Protein AF-A0A1Y3TBP4-F1 (afdb_monomer_lite)

Radius of gyration: 29.76 Å; chains: 1; bounding box: 60×18×80 Å

Secondary structure (DSSP, 8-state):
---HHHHHHHHHHHHHHHHHS---HHHHHHHHHHHHHHHHHHHHHHHHHHHHHHHHHHHHHHHHHHHHHHHHHHHHHHHHHHHHTT--SSSHHIIIIISHHHHH--SS---------------

Sequence (123 aa):
MYTHNDLASDCDAIRKKIESTDITEETFAEIEESLRALIPKENVVYQQILDLVQQANEMCKLHRAIPATINSVYRDLKIKKLEADGVDLSNSYNRNQKYGSYIEHCLSWAGIPLKVELKKSYR

pLDDT: mean 90.34, std 10.53, range [37.81, 97.5]

Structure (mmCIF, N/CA/C/O backbone):
data_AF-A0A1Y3TBP4-F1
#
_entry.id   AF-A0A1Y3TBP4-F1
#
loop_
_atom_site.group_PDB
_atom_site.id
_atom_site.type_symbol
_atom_site.label_atom_id
_atom_site.label_alt_id
_atom_site.label_comp_id
_atom_site.label_asym_id
_atom_site.label_entity_id
_atom_site.label_seq_id
_atom_site.pdbx_PDB_ins_code
_atom_site.Cartn_x
_atom_site.Cartn_y
_atom_site.Cartn_z
_atom_site.occupancy
_atom_site.B_iso_or_equiv
_atom_site.auth_seq_id
_atom_site.auth_comp_id
_atom_site.auth_asym_id
_atom_site.auth_atom_id
_atom_site.pdbx_PDB_model_num
ATOM 1 N N . MET A 1 1 ? -20.017 -3.289 5.730 1.00 83.00 1 MET A N 1
ATOM 2 C CA . MET A 1 1 ? -18.606 -3.340 6.169 1.00 83.00 1 MET A CA 1
ATOM 3 C C . MET A 1 1 ? -18.500 -2.432 7.373 1.00 83.00 1 MET A C 1
ATOM 5 O O . MET A 1 1 ? -18.974 -1.315 7.260 1.00 83.00 1 MET A O 1
ATOM 9 N N . TYR A 1 2 ? -17.981 -2.917 8.499 1.00 90.81 2 TYR A N 1
ATOM 10 C CA . TYR A 1 2 ? -17.791 -2.089 9.691 1.00 90.81 2 TYR A CA 1
ATOM 11 C C . TYR A 1 2 ? -16.512 -1.261 9.536 1.00 90.81 2 TYR A C 1
ATOM 13 O O . TYR A 1 2 ? -15.493 -1.809 9.114 1.00 90.81 2 TYR A O 1
ATOM 21 N N . THR A 1 3 ? -16.576 0.035 9.813 1.00 93.56 3 THR A N 1
ATOM 22 C CA . THR A 1 3 ? -15.529 1.019 9.519 1.00 93.56 3 THR A CA 1
ATOM 23 C C . THR A 1 3 ? -15.020 1.704 10.786 1.00 93.56 3 THR A C 1
ATOM 25 O O . THR A 1 3 ? -15.611 1.598 11.859 1.00 93.56 3 THR A O 1
ATOM 28 N N . HIS A 1 4 ? -13.938 2.475 10.655 1.00 93.12 4 HIS A N 1
ATOM 29 C CA . HIS A 1 4 ? -13.461 3.357 11.723 1.00 93.12 4 HIS A CA 1
ATOM 30 C C . HIS A 1 4 ? -14.558 4.303 12.246 1.00 93.12 4 HIS A C 1
ATOM 32 O O . HIS A 1 4 ? -14.652 4.524 13.449 1.00 93.12 4 HIS A O 1
ATOM 38 N N . ASN A 1 5 ? -15.400 4.848 11.361 1.00 95.00 5 ASN A N 1
ATOM 39 C CA . ASN A 1 5 ? -16.457 5.778 11.764 1.00 95.00 5 ASN A CA 1
ATOM 40 C C . ASN A 1 5 ? -17.579 5.068 12.525 1.00 95.00 5 ASN A C 1
ATOM 42 O O . ASN A 1 5 ? -18.107 5.633 13.479 1.00 95.00 5 ASN A O 1
ATOM 46 N N . ASP A 1 6 ? -17.887 3.822 12.155 1.00 96.00 6 ASP A N 1
ATOM 47 C CA . ASP A 1 6 ? -18.833 2.996 12.909 1.00 96.00 6 ASP A CA 1
ATOM 48 C C . ASP A 1 6 ? -18.286 2.717 14.320 1.00 96.00 6 ASP A C 1
ATOM 50 O O . ASP A 1 6 ? -18.999 2.894 15.304 1.00 96.00 6 ASP A O 1
ATOM 54 N N . LEU A 1 7 ? -16.988 2.398 14.441 1.00 95.44 7 LEU A N 1
ATOM 55 C CA . LEU A 1 7 ? -16.321 2.209 15.737 1.00 95.44 7 LEU A CA 1
ATOM 56 C C . LEU A 1 7 ? -16.304 3.461 16.603 1.00 95.44 7 LEU A C 1
ATOM 58 O O . LEU A 1 7 ? -16.548 3.365 17.804 1.00 95.44 7 LEU A O 1
ATOM 62 N N . ALA A 1 8 ? -16.032 4.621 16.010 1.00 95.62 8 ALA A N 1
ATOM 63 C CA . ALA A 1 8 ? -16.072 5.891 16.719 1.00 95.62 8 ALA A CA 1
ATOM 64 C C . ALA A 1 8 ? -17.491 6.196 17.223 1.00 95.62 8 ALA A C 1
ATOM 66 O O . ALA A 1 8 ? -17.662 6.567 18.382 1.00 95.62 8 ALA A O 1
ATOM 67 N N . SER A 1 9 ? -18.506 5.961 16.387 1.00 97.06 9 SER A N 1
ATOM 68 C CA . SER A 1 9 ? -19.908 6.161 16.755 1.00 97.06 9 SER A CA 1
ATOM 69 C C . SER A 1 9 ? -20.357 5.227 17.884 1.00 97.06 9 SER A C 1
ATOM 71 O O . SER A 1 9 ? -21.007 5.6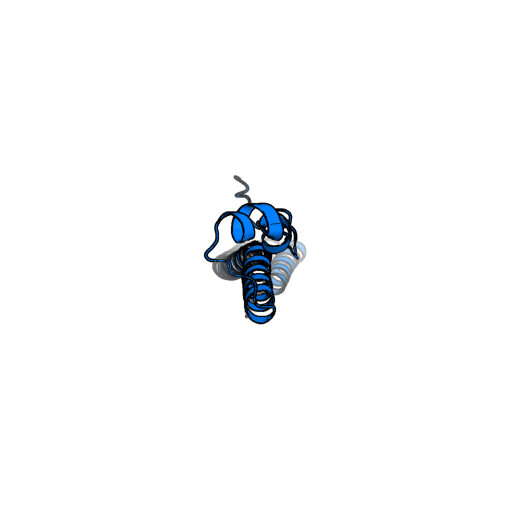82 18.825 1.00 97.06 9 SER A O 1
ATOM 73 N N . ASP A 1 10 ? -19.996 3.942 17.826 1.00 96.75 10 ASP A N 1
ATOM 74 C CA . ASP A 1 10 ? -20.304 2.973 18.885 1.00 96.75 10 ASP A CA 1
ATOM 75 C C . ASP A 1 10 ? -19.614 3.359 20.210 1.00 96.75 10 ASP A C 1
ATOM 77 O O . ASP A 1 10 ? -20.241 3.326 21.272 1.00 96.75 10 ASP A O 1
ATOM 81 N N . CYS A 1 11 ? -18.348 3.797 20.159 1.00 96.19 11 CYS A N 1
ATOM 82 C CA . CYS A 1 11 ? -17.634 4.314 21.333 1.00 96.19 11 CYS A CA 1
ATOM 83 C C . CYS A 1 11 ? -18.333 5.543 21.937 1.00 96.19 11 CYS A C 1
ATOM 85 O O . CYS A 1 11 ? -18.515 5.616 23.154 1.00 96.19 11 CYS A O 1
ATOM 87 N N . ASP A 1 12 ? -18.745 6.498 21.101 1.00 97.50 12 ASP A N 1
ATOM 88 C CA . ASP A 1 12 ? -19.434 7.712 21.544 1.00 97.50 12 ASP A CA 1
ATOM 89 C C . ASP A 1 12 ? -20.811 7.409 22.146 1.00 97.50 12 ASP A C 1
ATOM 91 O O . ASP A 1 12 ? -21.222 8.060 23.109 1.00 97.50 12 ASP A O 1
ATOM 95 N N . ALA A 1 13 ? -21.525 6.409 21.625 1.00 96.25 13 ALA A N 1
ATOM 96 C CA . ALA A 1 13 ? -22.794 5.963 22.189 1.00 96.25 13 ALA A CA 1
ATOM 97 C C . ALA A 1 13 ? -22.615 5.391 23.605 1.00 96.25 13 ALA A C 1
ATOM 99 O O . ALA A 1 13 ? -23.356 5.770 24.515 1.00 96.25 13 ALA A O 1
ATOM 100 N N . ILE A 1 14 ? -21.600 4.544 23.817 1.00 95.94 14 ILE A N 1
ATOM 101 C CA . ILE A 1 14 ? -21.267 4.022 25.153 1.00 95.94 14 ILE A CA 1
ATOM 102 C C . ILE A 1 14 ? -20.870 5.167 26.090 1.00 95.94 14 ILE A C 1
ATOM 104 O O . ILE A 1 14 ? -21.344 5.224 27.225 1.00 95.94 14 ILE A O 1
ATOM 108 N N . ARG A 1 15 ? -20.060 6.120 25.612 1.00 96.50 15 ARG A N 1
ATOM 109 C CA . ARG A 1 15 ? -19.654 7.296 26.394 1.00 96.50 15 ARG A CA 1
ATOM 110 C C . ARG A 1 15 ? -20.855 8.117 26.860 1.00 96.50 15 ARG A C 1
ATOM 112 O O . ARG A 1 15 ? -20.965 8.415 28.044 1.00 96.50 15 ARG A O 1
ATOM 119 N N . LYS A 1 16 ? -21.793 8.404 25.956 1.00 96.00 16 LYS A N 1
ATOM 120 C CA . LYS A 1 16 ? -23.042 9.100 26.294 1.00 96.00 16 LYS A CA 1
ATOM 121 C C . LYS A 1 16 ? -23.891 8.309 27.286 1.00 96.00 16 LYS A C 1
ATOM 123 O O . LYS A 1 16 ? -24.490 8.916 28.168 1.00 96.00 16 LYS A O 1
ATOM 128 N N . LYS A 1 17 ? -23.943 6.974 27.179 1.00 93.62 17 LYS A N 1
ATOM 129 C CA . LYS A 1 17 ? -24.659 6.120 28.146 1.00 93.62 17 LYS A CA 1
ATOM 130 C C . LYS A 1 17 ? -24.059 6.254 29.550 1.00 93.62 17 LYS A C 1
ATOM 132 O O . LYS A 1 17 ? -24.816 6.427 30.498 1.00 93.62 17 LYS A O 1
ATOM 137 N N . ILE A 1 18 ? -22.729 6.259 29.670 1.00 94.50 18 ILE A N 1
ATOM 138 C CA . ILE A 1 18 ? -22.022 6.491 30.943 1.00 94.50 18 ILE A CA 1
ATOM 139 C C . ILE A 1 18 ? -22.350 7.878 31.515 1.00 94.50 18 ILE A C 1
ATOM 141 O O . ILE A 1 18 ? -22.607 8.005 32.704 1.00 94.50 18 ILE A O 1
ATOM 145 N N . GLU A 1 19 ? -22.359 8.919 30.679 1.00 95.12 19 GLU A N 1
ATOM 146 C CA . GLU A 1 19 ? -22.609 10.303 31.118 1.00 95.12 19 GLU A CA 1
ATOM 147 C C . GLU A 1 19 ? -24.068 10.571 31.525 1.00 95.12 19 GLU A C 1
ATOM 149 O O . GLU A 1 19 ? -24.330 11.497 32.289 1.00 95.12 19 GLU A O 1
ATOM 154 N N . SER A 1 20 ? -25.019 9.794 31.000 1.00 92.62 20 SER A N 1
ATOM 155 C CA . SER A 1 20 ? -26.462 10.026 31.170 1.00 92.62 20 SER A CA 1
ATOM 156 C C . SER A 1 20 ? -27.158 9.059 32.130 1.00 92.62 20 SER A C 1
ATOM 158 O O . SER A 1 20 ? -28.363 9.198 32.342 1.00 92.62 20 SER A O 1
ATOM 160 N N . THR A 1 21 ? -26.432 8.100 32.712 1.00 90.88 21 THR A N 1
ATOM 161 C CA . THR A 1 21 ? -27.010 7.040 33.553 1.00 90.88 21 THR A CA 1
ATOM 162 C C . THR A 1 21 ? -26.278 6.941 34.888 1.00 90.88 21 THR A C 1
ATOM 164 O O . THR A 1 21 ? -25.049 6.947 34.918 1.00 90.88 21 THR A O 1
ATOM 167 N N . ASP A 1 22 ? -27.020 6.773 35.985 1.00 93.62 22 ASP A N 1
ATOM 168 C CA . ASP A 1 22 ? -26.426 6.408 37.272 1.00 93.62 22 ASP A CA 1
ATOM 169 C C . ASP A 1 22 ? -25.805 5.003 37.192 1.00 93.62 22 ASP A C 1
ATOM 171 O O . ASP A 1 22 ? -26.417 4.040 36.710 1.00 93.62 22 ASP A O 1
ATOM 175 N N . ILE A 1 23 ? -24.560 4.879 37.654 1.00 92.94 23 ILE A N 1
ATOM 176 C CA . ILE A 1 23 ? -23.820 3.618 37.591 1.00 92.94 23 ILE A CA 1
ATOM 177 C C . ILE A 1 23 ? -24.227 2.738 38.773 1.00 92.94 23 ILE A C 1
ATOM 179 O O . ILE A 1 23 ? -23.849 2.972 39.919 1.00 92.94 23 ILE A O 1
ATOM 183 N N . THR A 1 24 ? -25.018 1.724 38.451 1.00 95.38 24 THR A N 1
ATOM 184 C CA . THR A 1 24 ? -25.410 0.603 39.304 1.00 95.38 24 THR A CA 1
ATOM 185 C C . THR A 1 24 ? -24.717 -0.655 38.794 1.00 95.38 24 THR A C 1
ATOM 187 O O . THR A 1 24 ? -24.160 -0.660 37.695 1.00 95.38 24 THR A O 1
ATOM 190 N N . GLU A 1 25 ? -24.799 -1.750 39.539 1.00 95.44 25 GLU A N 1
ATOM 191 C CA . GLU A 1 25 ? -24.153 -3.000 39.133 1.00 95.44 25 GLU A CA 1
ATOM 192 C C . GLU A 1 25 ? -24.739 -3.595 37.847 1.00 95.44 25 GLU A C 1
ATOM 194 O O . GLU A 1 25 ? -24.007 -4.144 37.024 1.00 95.44 25 GLU A O 1
ATOM 199 N N . GLU A 1 26 ? -26.043 -3.416 37.626 1.00 93.94 26 GLU A N 1
ATOM 200 C CA . GLU A 1 26 ? -26.710 -3.828 36.388 1.00 93.94 26 GLU A CA 1
ATOM 201 C C . GLU A 1 26 ? -26.244 -2.973 35.202 1.00 93.94 26 GLU A C 1
ATOM 203 O O . GLU A 1 26 ? -25.802 -3.506 34.183 1.00 93.94 26 GLU A O 1
ATOM 208 N N . THR A 1 27 ? -26.257 -1.641 35.346 1.00 94.50 27 THR A N 1
ATOM 209 C CA . THR A 1 27 ? -25.836 -0.738 34.263 1.00 94.50 27 THR A CA 1
ATOM 210 C C . THR A 1 27 ? -24.340 -0.847 33.969 1.00 94.50 27 THR A C 1
ATOM 212 O O . THR A 1 27 ? -23.937 -0.726 32.809 1.00 94.50 27 THR A O 1
ATOM 215 N N . PHE A 1 28 ?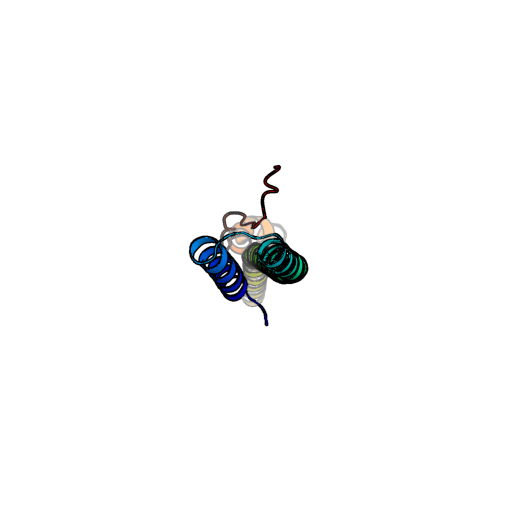 -23.516 -1.151 34.977 1.00 95.75 28 PHE A N 1
ATOM 216 C CA . PHE A 1 28 ? -22.104 -1.478 34.799 1.00 95.75 28 PHE A CA 1
ATOM 217 C C . PHE A 1 28 ? -21.919 -2.741 33.949 1.00 95.75 28 PHE A C 1
ATOM 219 O O . PHE A 1 28 ? -21.188 -2.693 32.958 1.00 95.75 28 PHE A O 1
ATOM 226 N N . ALA A 1 29 ? -22.601 -3.841 34.286 1.00 96.25 29 ALA A N 1
ATOM 227 C CA . ALA A 1 29 ? -22.487 -5.104 33.555 1.00 96.25 29 ALA A CA 1
ATOM 228 C C . ALA A 1 29 ? -22.892 -4.959 32.076 1.00 96.25 29 ALA A C 1
ATOM 230 O O . ALA A 1 29 ? -22.192 -5.448 31.189 1.00 96.25 29 ALA A O 1
ATOM 231 N N . GLU A 1 30 ? -23.965 -4.214 31.790 1.00 95.56 30 GLU A N 1
ATOM 232 C CA . GLU A 1 30 ? -24.393 -3.926 30.414 1.00 95.56 30 GLU A CA 1
ATOM 233 C C . GLU A 1 30 ? -23.360 -3.113 29.616 1.00 95.56 30 GLU A C 1
ATOM 235 O O . GLU A 1 30 ? -23.131 -3.353 28.424 1.00 95.56 30 GLU A O 1
ATOM 240 N N . ILE A 1 31 ? -22.755 -2.101 30.248 1.00 95.56 31 ILE A N 1
ATOM 241 C CA . ILE A 1 31 ? -21.720 -1.272 29.618 1.00 95.56 31 ILE A CA 1
ATOM 242 C C . ILE A 1 31 ? -20.461 -2.107 29.379 1.00 95.56 31 ILE A C 1
ATOM 244 O O . ILE A 1 31 ? -19.858 -2.007 28.309 1.00 95.56 31 ILE A O 1
ATOM 248 N N . GLU A 1 32 ? -20.088 -2.966 30.328 1.00 96.44 32 GLU A N 1
ATOM 249 C CA . GLU A 1 32 ? -18.955 -3.874 30.180 1.00 96.44 32 GLU A CA 1
ATOM 250 C C . GLU A 1 32 ? -19.164 -4.849 29.014 1.00 96.44 32 GLU A C 1
ATOM 252 O O . GLU A 1 32 ? -18.269 -5.021 28.183 1.00 96.44 32 GLU A O 1
ATOM 257 N N . GLU A 1 33 ? -20.351 -5.446 28.892 1.00 96.44 33 GLU A N 1
ATOM 258 C CA . GLU A 1 33 ? -20.693 -6.316 27.764 1.00 96.44 33 GLU A CA 1
ATOM 259 C C . GLU A 1 33 ? -20.625 -5.562 26.427 1.00 96.44 33 GLU A C 1
ATOM 261 O O . GLU A 1 33 ? -20.026 -6.048 25.463 1.00 96.44 33 GLU A O 1
ATOM 266 N N . SER A 1 34 ? -21.149 -4.332 26.390 1.00 95.81 34 SER A N 1
ATOM 267 C CA . SER A 1 34 ? -21.095 -3.466 25.206 1.00 95.81 34 SER A CA 1
ATOM 268 C C . SER A 1 34 ? -19.653 -3.156 24.790 1.00 95.81 34 SER A C 1
ATOM 270 O O . SER A 1 34 ? -19.318 -3.234 23.609 1.00 95.81 34 SER A O 1
ATOM 272 N N . LEU A 1 35 ? -18.775 -2.858 25.753 1.00 95.62 35 LEU A N 1
ATOM 273 C CA . LEU A 1 35 ? -17.348 -2.626 25.513 1.00 95.62 35 LEU A CA 1
ATOM 274 C C . LEU A 1 35 ? -16.644 -3.891 25.012 1.00 95.62 35 LEU A C 1
ATOM 276 O O . LEU A 1 35 ? -15.867 -3.827 24.057 1.00 95.62 35 LEU A O 1
ATOM 280 N N . ARG A 1 36 ? -16.937 -5.057 25.601 1.00 96.31 36 ARG A N 1
ATOM 281 C CA . ARG A 1 36 ? -16.388 -6.344 25.144 1.00 96.31 36 ARG A CA 1
ATOM 282 C C . ARG A 1 36 ? -16.804 -6.654 23.706 1.00 96.31 36 ARG A C 1
ATOM 284 O O . ARG A 1 36 ? -15.984 -7.149 22.934 1.00 96.31 36 ARG A O 1
ATOM 291 N N . ALA A 1 37 ? -18.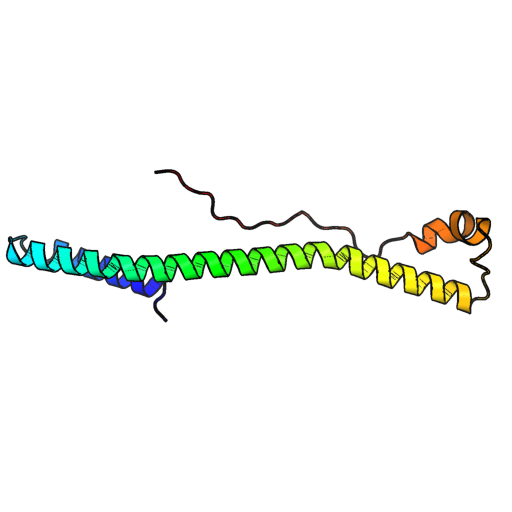027 -6.300 23.315 1.00 95.62 37 ALA A N 1
ATOM 292 C CA . ALA A 1 37 ? -18.505 -6.454 21.943 1.00 95.62 37 ALA A CA 1
ATOM 293 C C . ALA A 1 37 ? -17.774 -5.549 20.927 1.00 95.62 37 ALA A C 1
ATOM 295 O O . ALA A 1 37 ? -17.810 -5.835 19.726 1.00 95.62 37 ALA A O 1
ATOM 296 N N . LEU A 1 38 ? -17.078 -4.491 21.369 1.00 95.75 38 LEU A N 1
ATOM 297 C CA . LEU A 1 38 ? -16.256 -3.650 20.489 1.00 95.75 38 LEU A CA 1
ATOM 298 C C . LEU A 1 38 ? -14.907 -4.274 20.135 1.00 95.75 38 LEU A C 1
ATOM 300 O O . LEU A 1 38 ? -14.384 -3.972 19.069 1.00 95.75 38 LEU A O 1
ATOM 304 N N . ILE A 1 39 ? -14.361 -5.169 20.960 1.00 93.88 39 ILE A N 1
ATOM 305 C CA . ILE A 1 39 ? -13.055 -5.811 20.719 1.00 93.88 39 ILE A CA 1
ATOM 306 C C . ILE A 1 39 ? -12.981 -6.493 19.338 1.00 93.88 39 ILE A C 1
ATOM 308 O O . ILE A 1 39 ? -12.076 -6.180 18.563 1.00 93.88 39 ILE A O 1
ATOM 312 N N . PRO A 1 40 ? -13.909 -7.395 18.958 1.00 94.88 40 PRO A N 1
ATOM 313 C CA . PRO A 1 40 ? -13.851 -8.015 17.635 1.00 94.88 40 PRO A CA 1
ATOM 314 C C . PRO A 1 40 ? -14.047 -6.999 16.500 1.00 94.88 40 PRO A C 1
ATOM 316 O O . PRO A 1 40 ? -13.465 -7.158 15.429 1.00 94.88 40 PRO A O 1
ATOM 319 N N . LYS A 1 41 ? -14.838 -5.944 16.728 1.00 95.50 41 LYS A N 1
ATOM 320 C CA . LYS A 1 41 ? -15.090 -4.880 15.749 1.00 95.50 41 LYS A CA 1
ATOM 321 C C . LYS A 1 41 ? -13.854 -3.997 15.527 1.00 95.50 41 LYS A C 1
ATOM 323 O O . LYS A 1 41 ? -13.552 -3.648 14.389 1.00 95.50 41 LYS A O 1
ATOM 328 N N . GLU A 1 42 ? -13.122 -3.677 16.591 1.00 94.94 42 GLU A N 1
ATOM 329 C CA . GLU A 1 42 ? -11.837 -2.974 16.539 1.00 94.94 42 GLU A CA 1
ATOM 330 C C . GLU A 1 42 ? -10.815 -3.767 15.730 1.00 94.94 42 GLU A C 1
ATOM 332 O O . GLU A 1 42 ? -10.206 -3.211 14.817 1.00 94.94 42 GLU A O 1
ATOM 337 N N . ASN A 1 43 ? -10.734 -5.081 15.948 1.00 93.88 43 ASN A N 1
ATOM 338 C CA . ASN A 1 43 ? -9.840 -5.933 15.174 1.00 93.88 43 ASN A CA 1
ATOM 339 C C . ASN A 1 43 ? -10.198 -5.936 13.674 1.00 93.88 43 ASN A C 1
ATOM 341 O O . ASN A 1 43 ? -9.307 -5.894 12.830 1.00 93.88 43 ASN A O 1
ATOM 345 N N . VAL A 1 44 ? -11.489 -5.910 13.311 1.00 95.12 44 VAL A N 1
ATOM 346 C CA . VAL A 1 44 ? -11.911 -5.764 11.901 1.00 95.12 44 VAL A CA 1
ATOM 347 C C . VAL A 1 44 ? -11.385 -4.460 11.295 1.00 95.12 44 VAL A C 1
ATOM 349 O O . VAL A 1 44 ? -10.840 -4.478 10.192 1.00 95.12 44 VAL A O 1
ATOM 352 N N . VAL A 1 45 ? -11.509 -3.338 12.009 1.00 94.62 45 VAL A N 1
ATOM 353 C CA . VAL A 1 45 ? -10.973 -2.044 11.554 1.00 94.62 45 VAL A CA 1
ATOM 354 C C . VAL A 1 45 ? -9.446 -2.095 11.457 1.00 94.62 45 VAL A C 1
ATOM 356 O O . VAL A 1 45 ? -8.875 -1.616 10.479 1.00 94.62 45 VAL A O 1
ATOM 359 N N . TYR A 1 46 ? -8.773 -2.720 12.422 1.00 92.81 46 TYR A N 1
ATOM 360 C CA . TYR A 1 46 ? -7.323 -2.877 12.412 1.00 92.81 46 TYR A CA 1
ATOM 361 C C . TYR A 1 46 ? -6.828 -3.681 11.200 1.00 92.81 46 TYR A C 1
ATOM 363 O O . TYR A 1 46 ? -5.890 -3.251 10.527 1.00 92.81 46 TYR A O 1
ATOM 371 N N . GLN A 1 47 ? -7.486 -4.794 10.861 1.00 93.62 47 GLN A N 1
ATOM 372 C CA . GLN A 1 47 ? -7.152 -5.569 9.659 1.00 93.62 47 GLN A CA 1
ATOM 373 C C . GLN A 1 47 ? -7.326 -4.743 8.380 1.00 93.62 47 GLN A C 1
ATOM 375 O O . GLN A 1 47 ? -6.443 -4.746 7.528 1.00 93.62 47 GLN A O 1
ATOM 380 N N . GLN A 1 48 ? -8.397 -3.951 8.275 1.00 93.81 48 GLN A N 1
ATOM 381 C CA . GLN A 1 48 ? -8.583 -3.053 7.128 1.00 93.81 48 GLN A CA 1
ATOM 382 C C . GLN A 1 48 ? -7.439 -2.036 6.999 1.00 93.81 48 GLN A C 1
ATOM 384 O O . GLN A 1 48 ? -6.990 -1.745 5.891 1.00 93.81 48 GLN A O 1
ATOM 389 N N . ILE A 1 49 ? -6.937 -1.502 8.117 1.00 92.06 49 ILE A N 1
ATOM 390 C CA . ILE A 1 49 ? -5.783 -0.593 8.110 1.00 92.06 49 ILE A CA 1
ATOM 391 C C . ILE A 1 49 ? -4.530 -1.323 7.610 1.00 92.06 49 ILE A C 1
ATOM 393 O O . ILE A 1 49 ? -3.789 -0.766 6.797 1.00 92.06 49 ILE A O 1
ATOM 397 N N . LEU A 1 50 ? -4.287 -2.556 8.065 1.00 92.50 50 LEU A N 1
ATOM 398 C CA . LEU A 1 50 ? -3.157 -3.361 7.594 1.00 92.50 50 LEU A CA 1
ATOM 399 C C . LEU A 1 50 ? -3.228 -3.613 6.085 1.00 92.50 50 LEU A C 1
ATOM 401 O O . LEU A 1 50 ? -2.228 -3.413 5.392 1.00 92.50 50 LEU A O 1
ATOM 405 N N . ASP A 1 51 ? -4.405 -3.965 5.570 1.00 94.06 51 ASP A N 1
ATOM 406 C CA . ASP A 1 51 ? -4.623 -4.187 4.141 1.00 94.06 51 ASP A CA 1
ATOM 407 C C . ASP A 1 51 ? -4.355 -2.917 3.323 1.00 94.06 51 ASP A C 1
ATOM 409 O O . ASP A 1 51 ? -3.673 -2.963 2.297 1.00 94.06 51 ASP A O 1
ATOM 413 N N . LEU A 1 52 ? -4.826 -1.756 3.793 1.00 93.94 52 LEU A N 1
ATOM 414 C CA . LEU A 1 52 ? -4.560 -0.469 3.143 1.00 93.94 52 LEU A CA 1
ATOM 415 C C . LEU A 1 52 ? -3.066 -0.126 3.135 1.00 93.94 52 LEU A C 1
ATOM 417 O O . LEU A 1 52 ? -2.541 0.352 2.128 1.00 93.94 52 LEU A O 1
ATOM 421 N N . VAL A 1 53 ? -2.360 -0.386 4.236 1.00 93.69 53 VAL A N 1
ATOM 422 C CA . VAL A 1 53 ? -0.910 -0.168 4.335 1.00 93.69 53 VAL A CA 1
ATOM 423 C C . VAL A 1 53 ? -0.154 -1.098 3.385 1.00 93.69 53 VAL A C 1
ATOM 425 O O . VAL A 1 53 ? 0.800 -0.666 2.733 1.00 93.69 53 VAL A O 1
ATOM 428 N N . GLN A 1 54 ? -0.587 -2.352 3.254 1.00 93.31 54 GLN A N 1
ATOM 429 C CA . GLN A 1 54 ? -0.013 -3.296 2.301 1.00 93.31 54 GLN A CA 1
ATOM 430 C C . GLN A 1 54 ? -0.206 -2.818 0.855 1.00 93.31 54 GLN A C 1
ATOM 432 O O . GLN A 1 54 ? 0.775 -2.712 0.116 1.00 93.31 54 GLN A O 1
ATOM 437 N N . GLN A 1 55 ? -1.431 -2.442 0.478 1.00 94.81 55 GLN A N 1
ATOM 438 C CA . GLN A 1 55 ? -1.734 -1.903 -0.854 1.00 94.81 55 GLN A CA 1
ATOM 439 C C . GLN A 1 55 ? -0.913 -0.640 -1.153 1.00 94.81 55 GLN A C 1
ATOM 441 O O . GLN A 1 55 ? -0.320 -0.505 -2.225 1.00 94.81 55 GLN A O 1
ATOM 446 N N . ALA A 1 56 ? -0.803 0.276 -0.186 1.00 94.38 56 ALA A N 1
ATOM 447 C CA . ALA A 1 56 ? 0.016 1.477 -0.324 1.00 94.38 56 ALA A CA 1
ATOM 448 C C . ALA A 1 56 ? 1.502 1.147 -0.543 1.00 94.38 56 ALA A C 1
ATOM 450 O O . ALA A 1 56 ? 2.163 1.765 -1.383 1.00 94.38 56 ALA A O 1
ATOM 451 N N . ASN A 1 57 ? 2.037 0.150 0.165 1.00 92.56 57 ASN A N 1
ATOM 452 C CA . ASN A 1 57 ? 3.412 -0.305 -0.030 1.00 92.56 57 ASN A CA 1
ATOM 453 C C . ASN A 1 57 ? 3.644 -0.944 -1.400 1.00 92.56 57 ASN A C 1
ATOM 455 O O . ASN A 1 57 ? 4.705 -0.741 -1.994 1.00 92.56 57 ASN A O 1
ATOM 459 N N . GLU A 1 58 ? 2.683 -1.701 -1.919 1.00 92.44 58 GLU A N 1
ATOM 460 C CA . GLU A 1 58 ? 2.751 -2.271 -3.267 1.00 92.44 58 GLU A CA 1
ATOM 461 C C . GLU A 1 58 ? 2.762 -1.176 -4.333 1.00 92.44 58 GLU A C 1
ATOM 463 O O . GLU A 1 58 ? 3.632 -1.181 -5.207 1.00 92.44 58 GLU A O 1
ATOM 468 N N . MET A 1 59 ? 1.902 -0.164 -4.198 1.00 91.69 59 MET A N 1
ATOM 469 C CA . MET A 1 59 ? 1.936 1.017 -5.064 1.00 91.69 59 MET A CA 1
ATOM 470 C C . MET A 1 59 ? 3.278 1.757 -4.981 1.00 91.69 59 MET A C 1
ATOM 472 O O . MET A 1 59 ? 3.838 2.135 -6.012 1.00 91.69 59 MET A O 1
ATOM 476 N N . CYS A 1 60 ? 3.857 1.907 -3.785 1.00 90.62 60 CYS A N 1
ATOM 477 C CA . CYS A 1 60 ? 5.188 2.498 -3.633 1.00 90.62 60 CYS A CA 1
ATOM 478 C C . CYS A 1 60 ? 6.274 1.683 -4.355 1.00 90.62 60 CYS A C 1
ATOM 480 O O . CYS A 1 60 ? 7.175 2.263 -4.964 1.00 90.62 60 CYS A O 1
ATO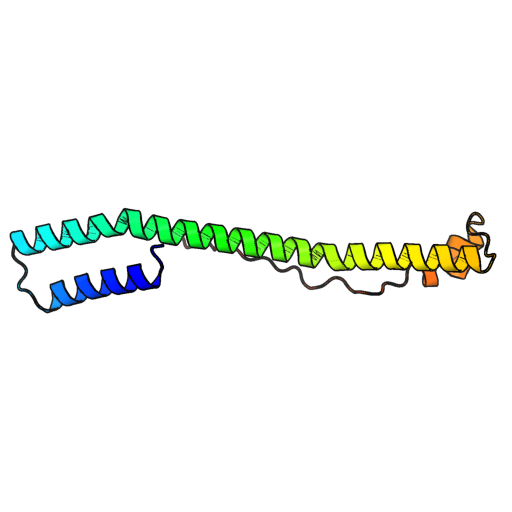M 482 N N . LYS A 1 61 ? 6.211 0.344 -4.312 1.00 88.94 61 LYS A N 1
ATOM 483 C CA . LYS A 1 61 ? 7.148 -0.528 -5.043 1.00 88.94 61 LYS A CA 1
ATOM 484 C C . LYS A 1 61 ? 6.997 -0.356 -6.553 1.00 88.94 61 LYS A C 1
ATOM 486 O O . LYS A 1 61 ? 8.005 -0.203 -7.240 1.00 88.94 61 LYS A O 1
ATOM 491 N N . LEU A 1 62 ? 5.761 -0.326 -7.054 1.00 88.75 62 LEU A N 1
ATOM 492 C CA . LEU A 1 62 ? 5.480 -0.094 -8.472 1.00 88.75 62 LEU A CA 1
ATOM 493 C C . LEU A 1 62 ? 6.025 1.261 -8.931 1.00 88.75 62 LEU A C 1
ATOM 495 O O . LEU A 1 62 ? 6.743 1.325 -9.926 1.00 88.75 62 LEU A O 1
ATOM 499 N N . HIS A 1 63 ? 5.780 2.325 -8.163 1.00 87.56 63 HIS A N 1
ATOM 500 C CA . HIS A 1 63 ? 6.305 3.656 -8.462 1.00 87.56 63 HIS A CA 1
ATOM 501 C C . HIS A 1 63 ? 7.835 3.667 -8.617 1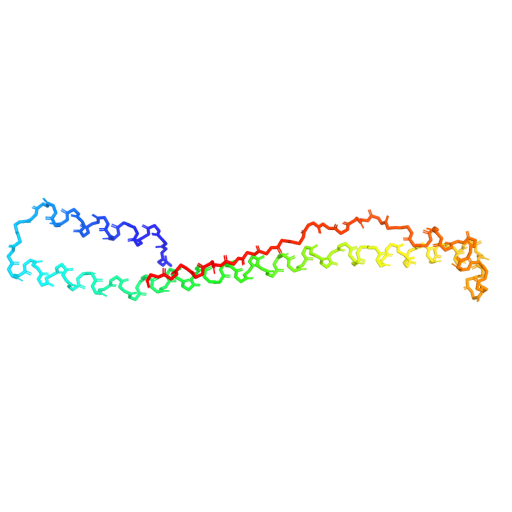.00 87.56 63 HIS A C 1
ATOM 503 O O . HIS A 1 63 ? 8.358 4.317 -9.518 1.00 87.56 63 HIS A O 1
ATOM 509 N N . ARG A 1 64 ? 8.561 2.897 -7.794 1.00 85.88 64 ARG A N 1
ATOM 510 C CA . ARG A 1 64 ? 10.026 2.763 -7.901 1.00 85.88 64 ARG A CA 1
ATOM 511 C C . ARG A 1 64 ? 10.475 2.004 -9.154 1.00 85.88 64 ARG A C 1
ATOM 513 O O . ARG A 1 64 ? 11.540 2.302 -9.686 1.00 85.88 64 ARG A O 1
ATOM 520 N N . ALA A 1 65 ? 9.697 1.027 -9.615 1.00 88.50 65 ALA A N 1
ATOM 521 C CA . ALA A 1 65 ? 10.044 0.197 -10.770 1.00 88.50 65 ALA A CA 1
ATOM 522 C C . ALA A 1 65 ? 9.765 0.882 -12.122 1.00 88.50 65 ALA A C 1
ATOM 524 O O . ALA A 1 65 ? 10.425 0.579 -13.122 1.00 88.50 65 ALA A O 1
ATOM 525 N N . ILE A 1 66 ? 8.812 1.820 -12.162 1.00 90.00 66 ILE A N 1
ATOM 526 C CA . ILE A 1 66 ? 8.392 2.511 -13.390 1.00 90.00 66 ILE A CA 1
ATOM 527 C C . ILE A 1 66 ? 9.554 3.259 -14.078 1.00 90.00 66 ILE A C 1
ATOM 529 O O . ILE A 1 66 ? 9.770 2.994 -15.260 1.00 90.00 66 ILE A O 1
ATOM 533 N N . PRO A 1 67 ? 10.352 4.115 -13.401 1.00 90.69 67 PRO A N 1
ATOM 534 C CA . PRO A 1 67 ? 11.487 4.806 -14.024 1.00 90.69 67 PRO A CA 1
ATOM 535 C C . PRO A 1 67 ? 12.485 3.870 -14.707 1.00 90.69 67 PRO A C 1
ATOM 537 O O . PRO A 1 67 ? 12.891 4.110 -15.842 1.00 90.69 67 PRO A O 1
ATOM 540 N N . ALA A 1 68 ? 12.849 2.771 -14.039 1.00 89.12 68 ALA A N 1
ATOM 541 C CA . ALA A 1 68 ? 13.770 1.781 -14.593 1.00 89.12 68 ALA A CA 1
ATOM 542 C C . ALA A 1 68 ? 13.191 1.125 -15.855 1.00 89.12 68 ALA A C 1
ATOM 544 O O . ALA A 1 68 ? 13.885 0.999 -16.863 1.00 89.12 68 ALA A O 1
ATOM 545 N N . THR A 1 69 ? 11.901 0.782 -15.822 1.00 92.56 69 THR A N 1
ATOM 546 C CA . THR A 1 69 ? 11.188 0.198 -16.966 1.00 92.56 69 THR A CA 1
ATOM 547 C C . THR A 1 69 ? 11.128 1.175 -18.142 1.00 92.56 69 THR A C 1
ATOM 549 O O . THR A 1 69 ? 11.499 0.814 -19.256 1.00 92.56 69 THR A O 1
ATOM 552 N N . ILE A 1 70 ? 10.733 2.430 -17.896 1.00 92.75 70 ILE A N 1
ATOM 553 C CA . ILE A 1 70 ? 10.682 3.488 -18.917 1.00 92.75 70 ILE A CA 1
ATOM 554 C C . ILE A 1 70 ? 12.058 3.682 -19.555 1.00 92.75 70 ILE A C 1
ATOM 556 O O . ILE A 1 70 ? 12.168 3.710 -20.779 1.00 92.75 70 ILE A O 1
ATOM 560 N N . ASN A 1 71 ? 13.111 3.793 -18.744 1.00 93.06 71 ASN A N 1
ATOM 561 C CA . ASN A 1 71 ? 14.464 4.002 -19.250 1.00 93.06 71 ASN A CA 1
ATOM 562 C C . ASN A 1 71 ? 14.974 2.802 -20.051 1.00 93.06 71 ASN A C 1
ATOM 564 O O . ASN A 1 71 ? 15.620 3.007 -21.074 1.00 93.06 71 ASN A O 1
ATOM 568 N N . SER A 1 72 ? 14.649 1.573 -19.639 1.00 93.25 72 SER A N 1
ATOM 569 C CA . SER A 1 72 ? 14.987 0.368 -20.405 1.00 93.25 72 SER A CA 1
ATOM 570 C C . SER A 1 72 ? 14.320 0.379 -21.779 1.00 93.25 72 SER A C 1
ATOM 572 O O . SER A 1 72 ? 15.002 0.264 -22.792 1.00 93.25 72 SER A O 1
ATOM 574 N N . VAL A 1 73 ? 13.002 0.602 -21.831 1.00 94.94 73 VAL A N 1
ATOM 575 C CA . VAL A 1 73 ? 12.255 0.662 -23.099 1.00 94.94 73 VAL A CA 1
ATOM 576 C C . VAL A 1 73 ? 12.763 1.804 -23.984 1.00 94.94 73 VAL A C 1
ATOM 578 O O . VAL A 1 73 ? 12.896 1.649 -25.197 1.00 94.94 73 VAL A O 1
ATOM 581 N N . TYR A 1 74 ? 13.089 2.955 -23.393 1.00 95.00 74 TYR A N 1
ATOM 582 C CA . TYR A 1 74 ? 13.633 4.094 -24.129 1.00 95.00 74 TYR A CA 1
ATOM 583 C C . TYR A 1 74 ? 15.031 3.816 -24.696 1.00 95.00 74 TYR A C 1
ATOM 585 O O . TYR A 1 74 ? 15.332 4.213 -25.822 1.00 95.00 74 TYR A O 1
ATOM 593 N N . ARG A 1 75 ? 15.875 3.096 -23.951 1.00 94.81 75 ARG A N 1
ATOM 594 C CA . ARG A 1 75 ? 17.184 2.627 -24.419 1.00 94.81 75 ARG A CA 1
ATOM 595 C C . ARG A 1 75 ? 17.035 1.677 -25.606 1.00 94.81 75 ARG A C 1
ATOM 597 O O . ARG A 1 75 ? 17.699 1.876 -26.622 1.00 94.81 75 ARG A O 1
ATOM 604 N N . ASP A 1 76 ? 16.118 0.717 -25.519 1.00 96.00 76 ASP A N 1
ATOM 605 C CA . ASP A 1 76 ? 15.840 -0.229 -26.607 1.00 96.00 76 ASP A CA 1
ATOM 606 C C . ASP A 1 76 ? 15.329 0.488 -27.865 1.00 96.00 76 ASP A C 1
ATOM 608 O O . ASP A 1 76 ? 15.757 0.184 -28.980 1.00 96.00 76 ASP A O 1
ATOM 612 N N . LEU A 1 77 ? 14.466 1.497 -27.699 1.00 95.44 77 LEU A N 1
ATOM 613 C CA . LEU A 1 77 ? 13.995 2.342 -28.799 1.00 95.44 77 LEU A CA 1
ATOM 614 C C . LEU A 1 77 ? 15.155 3.063 -29.501 1.00 95.44 77 LEU A C 1
ATOM 616 O O . LEU A 1 77 ? 15.213 3.100 -30.730 1.00 95.44 77 LEU A O 1
ATOM 620 N N . LYS A 1 78 ? 16.086 3.632 -28.730 1.00 94.88 78 LYS A N 1
ATOM 621 C CA . LYS A 1 78 ? 17.265 4.325 -29.268 1.00 94.88 78 LYS A CA 1
ATOM 622 C C . LYS A 1 78 ? 18.200 3.390 -30.022 1.00 94.88 78 LYS A C 1
ATOM 624 O O . LYS A 1 78 ? 18.704 3.774 -31.073 1.00 94.88 78 LYS A O 1
ATOM 629 N N . ILE A 1 79 ? 18.409 2.180 -29.506 1.00 95.38 79 ILE A N 1
ATOM 630 C CA . ILE A 1 79 ? 19.195 1.135 -30.172 1.00 95.38 79 ILE A CA 1
ATOM 631 C C . ILE A 1 79 ? 18.562 0.797 -31.524 1.00 95.38 79 ILE A C 1
ATOM 633 O O . ILE A 1 79 ? 19.224 0.942 -32.548 1.00 95.38 79 ILE A O 1
ATOM 637 N N . LYS A 1 80 ? 17.262 0.470 -31.545 1.00 96.50 80 LYS A N 1
ATOM 638 C CA . LYS A 1 80 ? 16.546 0.149 -32.790 1.00 96.50 80 LYS A CA 1
ATOM 639 C C . LYS A 1 80 ? 16.583 1.281 -33.810 1.00 96.50 80 LYS A C 1
ATOM 641 O O . LYS A 1 80 ? 16.662 1.026 -35.007 1.00 96.50 80 LYS A O 1
ATOM 646 N N . LYS A 1 81 ? 16.521 2.534 -33.351 1.00 96.44 81 LYS A N 1
ATOM 647 C CA . LYS A 1 81 ? 16.641 3.695 -34.234 1.00 96.44 81 LYS A CA 1
ATOM 648 C C . LYS A 1 81 ? 18.017 3.754 -34.901 1.00 96.44 81 LYS A C 1
ATOM 650 O O . LYS A 1 81 ? 18.084 3.914 -36.110 1.00 96.44 81 LYS A O 1
ATOM 655 N N . LEU A 1 82 ? 19.094 3.588 -34.133 1.00 96.56 82 LEU A N 1
ATOM 656 C CA . LEU A 1 82 ? 20.456 3.579 -34.677 1.00 96.56 82 LEU A CA 1
ATOM 657 C C . LEU A 1 82 ? 20.660 2.433 -35.677 1.00 96.56 82 LEU A C 1
ATOM 659 O O . LEU A 1 82 ? 21.245 2.651 -36.733 1.00 96.56 82 LEU A O 1
ATOM 663 N N . GLU A 1 83 ? 20.142 1.241 -35.380 1.00 95.81 83 GLU A N 1
ATOM 664 C CA . GLU A 1 83 ? 20.179 0.102 -36.308 1.00 95.81 83 GLU A CA 1
ATOM 665 C C . GLU A 1 83 ? 19.422 0.405 -37.610 1.00 95.81 83 GLU A C 1
ATOM 667 O O . GLU A 1 83 ? 19.927 0.122 -38.695 1.00 95.81 83 GLU A O 1
ATOM 672 N N . ALA A 1 84 ? 18.244 1.034 -37.521 1.00 97.00 84 ALA A N 1
ATOM 673 C CA . ALA A 1 84 ? 17.468 1.464 -38.687 1.00 97.00 84 ALA A CA 1
ATOM 674 C C . ALA A 1 84 ? 18.176 2.559 -39.507 1.00 97.00 84 ALA A C 1
ATOM 676 O O . ALA A 1 84 ? 18.066 2.573 -40.732 1.00 97.00 84 ALA A O 1
ATOM 677 N N . ASP A 1 85 ? 18.949 3.424 -38.847 1.00 96.81 85 ASP A N 1
ATOM 678 C CA . ASP A 1 85 ? 19.804 4.437 -39.478 1.00 96.81 85 ASP A CA 1
ATOM 679 C C . ASP A 1 85 ? 21.105 3.831 -40.068 1.00 96.81 85 ASP A C 1
ATOM 681 O O . ASP A 1 85 ? 21.969 4.558 -40.562 1.00 96.81 85 ASP A O 1
ATOM 685 N N . GLY A 1 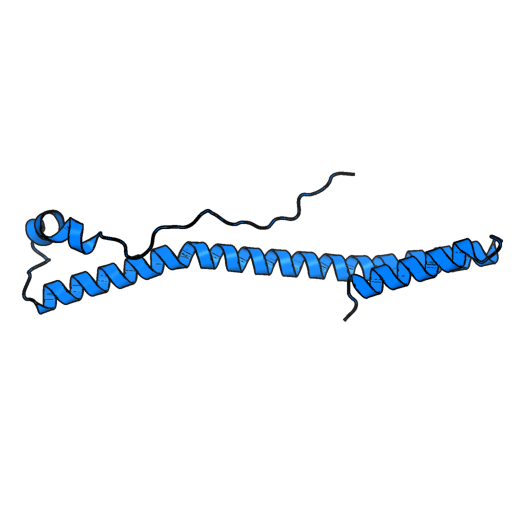86 ? 21.268 2.501 -40.027 1.00 96.38 86 GLY A N 1
ATOM 686 C CA . GLY A 1 86 ? 22.414 1.780 -40.591 1.00 96.38 86 GLY A CA 1
ATOM 687 C C . GLY A 1 86 ? 23.668 1.792 -39.713 1.00 96.38 86 GLY A C 1
ATOM 688 O O . GLY A 1 86 ? 24.764 1.490 -40.191 1.00 96.38 86 GLY A O 1
ATOM 689 N N . VAL A 1 87 ? 23.546 2.149 -38.432 1.00 96.25 87 VAL A N 1
ATOM 690 C CA . VAL A 1 87 ? 24.667 2.126 -37.487 1.00 96.25 87 VAL A CA 1
ATOM 691 C C . VAL A 1 87 ? 24.939 0.693 -37.037 1.00 96.25 87 VAL A C 1
ATOM 693 O O . VAL A 1 87 ? 24.110 0.061 -36.388 1.00 96.25 87 VAL A O 1
ATOM 696 N N . ASP A 1 88 ? 26.149 0.203 -37.302 1.00 95.19 88 ASP A N 1
ATOM 697 C CA . ASP A 1 88 ? 26.622 -1.070 -36.758 1.00 95.19 88 ASP A CA 1
ATOM 698 C C . ASP A 1 88 ? 26.964 -0.934 -35.264 1.00 95.19 88 ASP A C 1
ATOM 700 O O . ASP A 1 88 ? 28.011 -0.390 -34.892 1.00 95.19 88 ASP A O 1
ATOM 704 N N . LEU A 1 89 ? 26.067 -1.430 -34.409 1.00 93.44 89 LEU A N 1
ATOM 705 C CA . LEU A 1 89 ? 26.237 -1.479 -32.955 1.00 93.44 89 LEU A CA 1
ATOM 706 C C . LEU A 1 89 ? 26.981 -2.730 -32.462 1.00 93.44 89 LEU A C 1
ATOM 708 O O . LEU A 1 89 ? 27.290 -2.807 -31.270 1.00 93.44 89 LEU A O 1
ATOM 712 N N . SER A 1 90 ? 27.309 -3.688 -33.338 1.00 93.69 90 SER A N 1
ATOM 713 C CA . SER A 1 90 ? 28.230 -4.780 -32.987 1.00 93.69 90 SER A CA 1
ATOM 714 C C . SER A 1 90 ? 29.659 -4.255 -32.808 1.00 93.69 90 SER A C 1
ATOM 716 O O . SER A 1 90 ? 30.425 -4.762 -31.984 1.00 93.69 90 SER A O 1
ATOM 718 N N . ASN A 1 91 ? 29.987 -3.158 -33.497 1.00 95.00 91 ASN A N 1
ATOM 719 C CA . ASN A 1 91 ? 31.194 -2.389 -33.261 1.00 95.00 91 ASN A CA 1
ATOM 720 C C . ASN A 1 91 ? 31.151 -1.714 -31.876 1.00 95.00 91 ASN A C 1
ATOM 722 O O . ASN A 1 91 ? 30.377 -0.787 -31.611 1.00 95.00 91 ASN A O 1
ATOM 726 N N . SER A 1 92 ? 32.054 -2.146 -30.997 1.00 92.38 92 SER A N 1
ATOM 727 C CA . SER A 1 92 ? 32.156 -1.657 -29.621 1.00 92.38 92 SER A CA 1
ATOM 728 C C . SER A 1 92 ? 32.475 -0.160 -29.520 1.00 92.38 92 SER A C 1
ATOM 730 O O . SER A 1 92 ? 32.017 0.485 -28.576 1.00 92.38 92 SER A O 1
ATOM 732 N N . TYR A 1 93 ? 33.192 0.425 -30.489 1.00 94.44 93 TYR A N 1
ATOM 733 C CA . TYR A 1 93 ? 33.438 1.870 -30.544 1.00 94.44 93 TYR A CA 1
ATOM 734 C C . TYR A 1 93 ? 32.136 2.643 -30.785 1.00 94.44 93 TYR A C 1
ATOM 736 O O . TYR A 1 93 ? 31.846 3.608 -30.072 1.00 94.44 93 TYR A O 1
ATOM 744 N N . ASN A 1 94 ? 31.310 2.184 -31.732 1.00 92.62 94 ASN A N 1
ATOM 745 C CA . ASN A 1 94 ? 30.012 2.798 -32.010 1.00 92.62 94 ASN A CA 1
ATOM 746 C C . ASN A 1 94 ? 29.085 2.693 -30.798 1.00 92.62 94 ASN A C 1
ATOM 748 O O . ASN A 1 94 ? 28.526 3.700 -30.364 1.00 92.62 94 ASN A O 1
ATOM 752 N N . ARG A 1 95 ? 28.971 1.493 -30.218 1.00 90.25 95 ARG A N 1
ATOM 753 C CA . ARG A 1 95 ? 28.076 1.226 -29.088 1.00 90.25 95 ARG A CA 1
ATOM 754 C C . ARG A 1 95 ? 28.471 1.973 -27.817 1.00 90.25 95 ARG A C 1
ATOM 756 O O . ARG A 1 95 ? 27.602 2.534 -27.161 1.00 90.25 95 ARG A O 1
ATOM 763 N N . ASN A 1 96 ? 29.756 1.981 -27.464 1.00 90.69 96 ASN A N 1
ATOM 764 C CA . ASN A 1 96 ? 30.192 2.448 -26.145 1.00 90.69 96 ASN A CA 1
ATOM 765 C C . ASN A 1 96 ? 30.736 3.884 -26.156 1.00 90.69 96 ASN A C 1
ATOM 767 O O . ASN A 1 96 ? 30.562 4.590 -25.169 1.00 90.69 96 ASN A O 1
ATOM 771 N N . GLN A 1 97 ? 31.387 4.328 -27.239 1.00 90.31 97 GLN A N 1
ATOM 772 C CA . GLN A 1 97 ? 32.028 5.651 -27.289 1.00 90.31 97 GLN A CA 1
ATOM 773 C C . GLN A 1 97 ? 31.209 6.656 -28.098 1.00 90.31 97 GLN A C 1
ATOM 775 O O . GLN A 1 97 ? 30.819 7.693 -27.571 1.00 90.31 97 GLN A O 1
ATOM 780 N N . LYS A 1 98 ? 30.904 6.345 -29.364 1.00 94.88 98 LYS A N 1
ATOM 781 C CA . LYS A 1 98 ? 30.246 7.300 -30.270 1.00 94.88 98 LYS A CA 1
ATOM 782 C C . LYS A 1 98 ? 28.781 7.547 -29.903 1.00 94.88 98 LYS A C 1
ATOM 784 O O . LYS A 1 98 ? 28.347 8.693 -29.867 1.00 94.88 98 LYS A O 1
ATOM 789 N N . TYR A 1 99 ? 28.031 6.480 -29.619 1.00 94.81 99 TYR A N 1
ATOM 790 C CA . TYR A 1 99 ? 26.598 6.550 -29.313 1.00 94.81 99 TYR A CA 1
ATOM 791 C C . TYR A 1 99 ? 26.249 6.106 -27.890 1.00 94.81 99 TYR A C 1
ATOM 793 O O . TYR A 1 99 ? 25.080 6.162 -27.516 1.00 94.81 99 TYR A O 1
ATOM 801 N N . GLY A 1 100 ? 27.237 5.732 -27.070 1.00 91.25 100 GLY A N 1
ATOM 802 C CA . GLY A 1 100 ? 27.005 5.267 -25.699 1.00 91.25 100 GLY A CA 1
ATOM 803 C C . GLY A 1 100 ? 26.220 6.278 -24.865 1.00 91.25 100 GLY A C 1
ATOM 804 O O . GLY A 1 100 ? 25.181 5.941 -24.311 1.00 91.25 100 GLY A O 1
ATOM 805 N N . SER A 1 101 ? 26.630 7.551 -24.863 1.00 92.44 101 SER A N 1
ATOM 806 C CA . SER A 1 101 ? 25.905 8.609 -24.138 1.00 92.44 101 SER A CA 1
ATOM 807 C C . SER A 1 101 ? 24.474 8.812 -24.652 1.00 92.44 101 SER A C 1
ATOM 809 O O . SER A 1 101 ? 23.556 9.015 -23.859 1.00 92.44 101 SER A O 1
ATOM 811 N N . TYR A 1 102 ? 24.260 8.702 -25.967 1.00 92.00 102 TYR A N 1
ATOM 812 C CA . TYR A 1 102 ? 22.920 8.776 -26.542 1.00 92.00 102 TYR A CA 1
ATOM 813 C C . TYR A 1 102 ? 22.047 7.621 -26.042 1.00 92.00 102 TYR A C 1
ATOM 815 O O . TYR A 1 102 ? 20.943 7.874 -25.563 1.00 92.00 102 TYR A O 1
ATOM 823 N N . ILE A 1 103 ? 22.553 6.385 -26.099 1.00 91.88 103 ILE A N 1
ATOM 824 C CA . ILE A 1 103 ? 21.860 5.166 -25.660 1.00 91.88 103 ILE A CA 1
ATOM 825 C C . ILE A 1 103 ? 21.547 5.230 -24.157 1.00 91.88 103 ILE A C 1
ATOM 827 O O . ILE A 1 103 ? 20.403 5.007 -23.771 1.00 91.88 103 ILE A O 1
ATOM 831 N N . GLU A 1 104 ? 22.521 5.606 -23.324 1.00 90.25 104 GLU A N 1
ATOM 832 C CA . GLU A 1 104 ? 22.381 5.651 -21.860 1.00 90.25 104 GLU A CA 1
ATOM 833 C C . GLU A 1 104 ? 21.580 6.850 -21.337 1.00 90.25 104 GLU A C 1
ATOM 835 O O . GLU A 1 104 ? 21.227 6.889 -20.160 1.00 90.25 104 GLU A O 1
ATOM 840 N N . HIS A 1 105 ? 21.275 7.847 -22.170 1.00 88.75 105 HIS A N 1
ATOM 841 C CA . HIS A 1 105 ? 20.513 9.002 -21.707 1.00 88.75 105 HIS A CA 1
ATOM 842 C C . HIS A 1 105 ? 19.092 8.594 -21.274 1.00 88.75 105 HIS A C 1
ATOM 844 O O . HIS A 1 105 ? 18.238 8.263 -22.106 1.00 88.75 105 HIS A O 1
ATOM 850 N N . CYS A 1 106 ? 18.821 8.710 -19.976 1.00 86.62 106 CYS A N 1
ATOM 851 C CA . CYS A 1 106 ? 17.540 8.394 -19.349 1.00 86.62 106 CYS A CA 1
ATOM 852 C C . CYS A 1 106 ? 16.429 9.382 -19.739 1.00 86.62 106 CYS A C 1
ATOM 854 O O . CYS A 1 106 ? 16.678 10.569 -19.941 1.00 86.62 106 CYS A O 1
ATOM 856 N N . LEU A 1 107 ? 15.190 8.896 -19.832 1.00 86.56 107 LEU A N 1
ATOM 857 C CA . LEU A 1 107 ? 13.996 9.734 -20.008 1.00 86.56 107 LEU A CA 1
ATOM 858 C C . LEU A 1 107 ? 13.431 10.190 -18.654 1.00 86.56 107 LEU A C 1
ATOM 860 O O . LEU A 1 107 ? 12.837 11.258 -18.544 1.00 86.56 107 LEU A O 1
ATOM 864 N N . SER A 1 108 ? 13.607 9.365 -17.624 1.00 84.12 108 SER A N 1
ATOM 865 C CA . SER A 1 108 ? 13.052 9.558 -16.289 1.00 84.12 108 SER A CA 1
ATOM 866 C C . SER A 1 108 ? 14.140 9.360 -15.235 1.00 84.12 108 SER A C 1
ATOM 868 O O . SER A 1 108 ? 14.928 8.419 -15.301 1.00 84.12 108 SER A O 1
ATOM 870 N N . TRP A 1 109 ? 14.176 10.243 -14.238 1.00 75.56 109 TRP A N 1
ATOM 871 C CA . TRP A 1 109 ? 15.029 10.080 -13.059 1.00 75.56 109 TRP A CA 1
ATOM 872 C C . TRP A 1 109 ? 14.298 9.263 -11.989 1.00 75.56 109 TRP A C 1
ATOM 874 O O . TRP A 1 109 ? 13.076 9.359 -11.857 1.00 75.56 109 TRP A O 1
ATOM 884 N N . ALA A 1 110 ? 15.036 8.447 -11.231 1.00 70.62 110 ALA A N 1
ATOM 885 C CA . ALA A 1 110 ? 14.468 7.700 -10.111 1.00 70.62 110 ALA A CA 1
ATOM 886 C C . ALA A 1 110 ? 14.006 8.668 -9.005 1.00 70.62 110 ALA A C 1
ATOM 888 O O . ALA A 1 110 ? 14.757 9.554 -8.599 1.00 70.62 110 ALA A O 1
ATOM 889 N N . GLY A 1 111 ? 12.762 8.511 -8.543 1.00 64.50 111 GLY A N 1
ATOM 890 C CA . GLY A 1 111 ? 12.174 9.334 -7.483 1.00 64.50 111 GLY A CA 1
ATOM 891 C C . GLY A 1 111 ? 12.638 8.955 -6.070 1.00 64.50 111 GLY A C 1
ATOM 892 O O . GLY A 1 111 ? 13.325 7.954 -5.863 1.00 64.50 111 GLY A O 1
ATOM 893 N N . ILE A 1 112 ? 12.222 9.752 -5.080 1.00 74.50 112 ILE A N 1
ATOM 894 C CA . ILE A 1 112 ? 12.474 9.505 -3.651 1.00 74.50 112 ILE A CA 1
ATOM 895 C C . ILE A 1 112 ? 11.836 8.162 -3.241 1.00 74.50 112 ILE A C 1
ATOM 897 O O . ILE A 1 112 ? 10.677 7.910 -3.583 1.00 74.50 112 ILE A O 1
ATOM 901 N N . PRO A 1 113 ? 12.536 7.291 -2.491 1.00 69.31 113 PRO A N 1
ATOM 902 C CA . PRO A 1 113 ? 11.967 6.026 -2.041 1.00 69.31 113 PRO A CA 1
ATOM 903 C C . PRO A 1 113 ? 10.811 6.256 -1.054 1.00 69.31 113 PRO A C 1
ATOM 905 O O . PRO A 1 113 ? 11.025 6.564 0.114 1.00 69.31 113 PRO A O 1
ATOM 908 N N . LEU A 1 114 ? 9.576 6.049 -1.518 1.00 79.75 114 LEU A N 1
ATOM 909 C CA . LEU A 1 114 ? 8.365 6.103 -0.690 1.00 79.75 114 LEU A CA 1
ATOM 910 C C . LEU A 1 114 ? 8.121 4.767 0.017 1.00 79.75 114 LEU A C 1
ATOM 912 O O . LEU A 1 114 ? 8.276 3.713 -0.602 1.00 79.75 114 LEU A O 1
ATOM 916 N N . LYS A 1 115 ? 7.756 4.786 1.300 1.00 83.12 115 LYS A N 1
ATOM 917 C CA . LYS A 1 115 ? 7.371 3.604 2.087 1.00 83.12 115 LYS A CA 1
ATOM 918 C C . LYS A 1 115 ? 6.323 4.024 3.114 1.00 83.12 115 LYS A C 1
ATOM 920 O O . LYS A 1 115 ? 6.480 5.082 3.720 1.00 83.12 115 LYS A O 1
ATOM 925 N N . VAL A 1 116 ? 5.292 3.209 3.319 1.00 86.62 116 VAL A N 1
ATOM 926 C CA . VAL A 1 116 ? 4.242 3.470 4.311 1.00 86.62 116 VAL A CA 1
ATOM 927 C C . VAL A 1 116 ? 4.262 2.338 5.328 1.00 86.62 116 VAL A C 1
ATOM 929 O O . VAL A 1 116 ? 4.051 1.185 4.983 1.00 86.62 116 VAL A O 1
ATOM 932 N N . GLU A 1 117 ? 4.530 2.636 6.593 1.00 83.94 117 GLU A N 1
ATOM 933 C CA . GLU A 1 117 ? 4.533 1.624 7.654 1.00 83.94 117 GLU A CA 1
ATOM 934 C C . GLU A 1 117 ? 3.761 2.127 8.862 1.00 83.94 117 GLU A C 1
ATOM 936 O O . GLU A 1 117 ? 3.895 3.289 9.254 1.00 83.94 117 GLU A O 1
ATOM 941 N N . LEU A 1 118 ? 3.008 1.232 9.502 1.00 79.50 118 LEU A N 1
ATOM 942 C CA . LEU A 1 118 ? 2.558 1.477 10.863 1.00 79.50 118 LEU A CA 1
ATOM 943 C C . LEU A 1 118 ? 3.778 1.374 11.774 1.00 79.50 118 LEU A C 1
ATOM 945 O O . LEU A 1 118 ? 4.354 0.297 11.948 1.00 79.50 118 LEU A O 1
ATOM 949 N N . LYS A 1 119 ? 4.181 2.493 12.377 1.00 66.56 119 LYS A N 1
ATOM 950 C CA . LYS A 1 119 ? 5.104 2.425 13.509 1.00 66.56 119 LYS A CA 1
ATOM 951 C C . LYS A 1 119 ? 4.380 1.691 14.630 1.00 66.56 119 LYS A C 1
ATOM 953 O O . LYS A 1 119 ? 3.325 2.141 15.068 1.00 66.56 119 LYS A O 1
ATOM 958 N N . LYS A 1 120 ? 4.956 0.589 15.118 1.00 50.91 120 LYS A N 1
ATOM 959 C CA . LYS A 1 120 ? 4.554 0.028 16.410 1.00 50.91 120 LYS A CA 1
ATOM 960 C C . LYS A 1 120 ? 4.759 1.120 17.457 1.00 50.91 120 LYS A C 1
ATOM 962 O O . LYS A 1 120 ? 5.894 1.432 17.810 1.00 50.91 120 LYS A O 1
ATOM 967 N N . SER A 1 121 ? 3.679 1.726 17.927 1.00 48.12 121 SER A N 1
ATOM 968 C CA . SER A 1 121 ? 3.696 2.474 19.175 1.00 48.12 121 SER A CA 1
ATOM 969 C C . SER A 1 121 ? 3.706 1.434 20.290 1.00 48.12 121 SER A C 1
ATOM 971 O O . SER A 1 121 ? 2.682 0.805 20.545 1.00 48.12 121 SER A O 1
ATOM 973 N N . TYR A 1 122 ? 4.872 1.190 20.889 1.00 38.53 122 TYR A N 1
ATOM 974 C CA . TYR A 1 122 ? 4.944 0.426 22.131 1.00 38.53 122 TYR A CA 1
ATOM 975 C C . TYR A 1 122 ? 4.167 1.216 23.194 1.00 38.53 122 TYR A C 1
ATOM 977 O O . TYR A 1 122 ? 4.470 2.389 23.420 1.00 38.53 122 TYR A O 1
ATOM 985 N N . ARG A 1 123 ? 3.128 0.603 23.762 1.00 37.81 123 ARG A N 1
ATOM 986 C CA . ARG A 1 123 ? 2.516 1.023 25.024 1.00 37.81 123 ARG A CA 1
ATOM 987 C C . ARG A 1 123 ? 3.089 0.158 26.131 1.00 37.81 123 ARG A C 1
ATOM 989 O O . ARG A 1 123 ? 3.278 -1.049 25.856 1.00 37.81 123 ARG A O 1
#

Foldseek 3Di:
DQEPVNLVVLVVVLVVLVVPDDDDPVSVVVSVVSVVVCVVSVVVHVVVVVVVLVVVQVVLVVLQVVQVVQLVVVLVVQVVVCVVVVHDCVPVCVCCPVCVCVSNDGPDDGDDRDHGDDDPPDD